Protein AF-A0A940MBY9-F1 (afdb_monomer_lite)

Sequence (113 aa):
MDTGTQRRWNAEDAAGFSADGGVPASAYGDSTSRSLARILVDPATEHCWDASDALPPFLRDAFTDAVLRCLADPGSLDEELRTVQAATGPAMRQARGGQDTVAFLPSVCARGG

Radius of gyration: 19.21 Å; chains: 1; bounding box: 31×52×42 Å

Organism: NCBI:txid2798581

Secondary structure (DSSP, 8-state):
--HHHHHHHHHHS-S-----TTS-GGGSSSHHHHHHHHHHT-TTS----STTTTS-HHHHHHHHHHHHHHHH-GGGHHHHHHHHHHHHHHHHHHHHS-SS---PPPPTT----

Foldseek 3Di:
DDVVVVLCQCQPPPPDEDLDPVDQLVSDDDPVSSVVNCQSPDPVDQDDPDPLLQDQPQLSVLLVVLVVVCVVPVVCNVVSVVSSVVSVVVVVVLVVPDDDDPPRVGRNRRDDD

pLDDT: mean 75.81, std 15.51, range [41.31, 95.56]

Structure (mmCIF, N/CA/C/O backbone):
data_AF-A0A940MBY9-F1
#
_entry.id   AF-A0A940MBY9-F1
#
loop_
_atom_site.group_PDB
_atom_site.id
_atom_site.type_symbol
_atom_site.label_atom_id
_atom_site.label_alt_id
_atom_site.label_comp_id
_atom_site.label_asym_id
_atom_site.label_entity_id
_atom_site.label_seq_id
_atom_site.pdbx_PDB_ins_code
_atom_site.Cartn_x
_atom_site.Cartn_y
_atom_site.Cartn_z
_atom_site.occupancy
_atom_site.B_iso_or_equiv
_atom_site.auth_seq_id
_atom_site.auth_comp_id
_atom_site.auth_asym_id
_atom_site.auth_atom_id
_atom_site.pdbx_PDB_model_num
ATOM 1 N N . MET A 1 1 ? 8.290 -14.908 -0.077 1.00 55.19 1 MET A N 1
ATOM 2 C CA . MET A 1 1 ? 7.546 -15.750 -1.038 1.00 55.19 1 MET A CA 1
ATOM 3 C C . MET A 1 1 ? 8.553 -16.266 -2.049 1.00 55.19 1 MET A C 1
ATOM 5 O O . MET A 1 1 ? 9.382 -15.474 -2.469 1.00 55.19 1 MET A O 1
ATOM 9 N N . ASP A 1 2 ? 8.567 -17.565 -2.345 1.00 75.50 2 ASP A N 1
ATOM 10 C CA . ASP A 1 2 ? 9.551 -18.169 -3.257 1.00 75.50 2 ASP A CA 1
ATOM 11 C C . ASP A 1 2 ? 9.196 -17.878 -4.728 1.00 75.50 2 ASP A C 1
ATOM 13 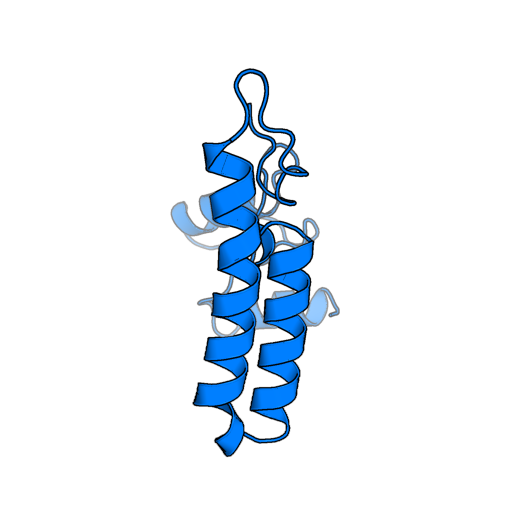O O . ASP A 1 2 ? 8.017 -17.883 -5.097 1.00 75.50 2 ASP A O 1
ATOM 17 N N . THR A 1 3 ? 10.197 -17.644 -5.583 1.00 70.00 3 THR A N 1
ATOM 18 C CA . THR A 1 3 ? 9.999 -17.338 -7.014 1.00 70.00 3 THR A CA 1
ATOM 19 C C . THR A 1 3 ? 9.277 -18.482 -7.747 1.00 70.00 3 THR A C 1
ATOM 21 O O . THR A 1 3 ? 8.587 -18.257 -8.742 1.00 70.00 3 THR A O 1
ATOM 24 N N . GLY A 1 4 ? 9.375 -19.726 -7.256 1.00 69.12 4 GLY A N 1
ATOM 25 C CA . GLY A 1 4 ? 8.596 -20.864 -7.749 1.00 69.12 4 GLY A CA 1
ATOM 26 C C . GLY A 1 4 ? 7.086 -20.690 -7.562 1.00 69.12 4 GLY A C 1
ATOM 27 O O . GLY A 1 4 ? 6.326 -20.968 -8.491 1.00 69.12 4 GLY A O 1
ATOM 28 N N . THR A 1 5 ? 6.652 -20.159 -6.416 1.00 71.44 5 THR A N 1
ATOM 29 C CA . THR A 1 5 ? 5.237 -19.860 -6.136 1.00 71.44 5 THR A CA 1
ATOM 30 C C . THR A 1 5 ? 4.710 -18.753 -7.049 1.00 71.44 5 THR A C 1
ATOM 32 O O . THR A 1 5 ? 3.647 -18.906 -7.645 1.00 71.44 5 THR A O 1
ATOM 35 N N . GLN A 1 6 ? 5.478 -17.6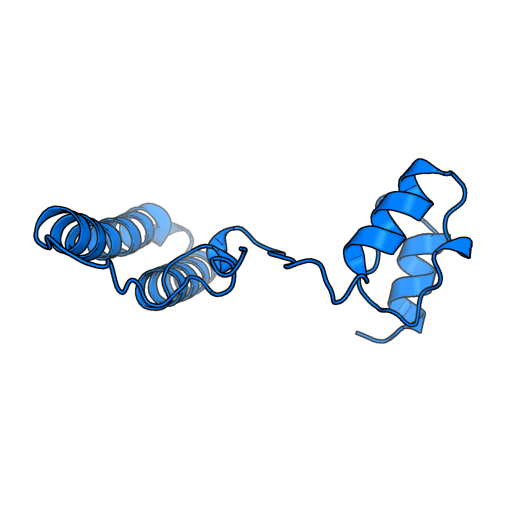72 -7.226 1.00 65.62 6 GLN A N 1
ATOM 36 C CA . GLN A 1 6 ? 5.096 -16.564 -8.113 1.00 65.62 6 GLN A CA 1
ATOM 37 C C . GLN A 1 6 ? 4.972 -17.000 -9.575 1.00 65.62 6 GLN A C 1
ATOM 39 O O . GLN A 1 6 ? 4.019 -16.627 -10.256 1.00 65.62 6 GLN A O 1
ATOM 44 N N . ARG A 1 7 ? 5.902 -17.833 -10.061 1.00 67.88 7 ARG A N 1
ATOM 45 C CA . ARG A 1 7 ? 5.838 -18.362 -11.431 1.00 67.88 7 ARG A CA 1
ATOM 46 C C . ARG A 1 7 ? 4.595 -19.216 -11.668 1.00 67.88 7 ARG A C 1
ATOM 48 O O . ARG A 1 7 ? 3.996 -19.087 -12.729 1.00 67.88 7 ARG A O 1
ATOM 55 N N . ARG A 1 8 ? 4.191 -20.055 -10.705 1.00 70.81 8 ARG A N 1
ATOM 56 C CA . ARG A 1 8 ? 2.965 -20.863 -10.830 1.00 70.81 8 ARG A CA 1
ATOM 57 C C . ARG A 1 8 ? 1.706 -20.003 -10.842 1.00 70.81 8 ARG A C 1
ATOM 59 O O . ARG A 1 8 ? 0.880 -20.203 -11.720 1.00 70.81 8 ARG A O 1
ATOM 66 N N . TRP A 1 9 ? 1.594 -19.006 -9.963 1.00 65.75 9 TRP A N 1
ATOM 67 C CA . TRP A 1 9 ? 0.471 -18.055 -9.991 1.00 65.75 9 TRP A CA 1
ATOM 68 C C . TRP A 1 9 ? 0.351 -17.315 -11.326 1.00 65.75 9 TRP A C 1
ATOM 70 O O . TRP A 1 9 ? -0.749 -17.161 -11.850 1.00 65.75 9 TRP A O 1
ATOM 80 N N . ASN A 1 10 ? 1.481 -16.920 -11.914 1.00 65.38 10 ASN A N 1
ATOM 81 C CA . ASN A 1 10 ? 1.490 -16.254 -13.214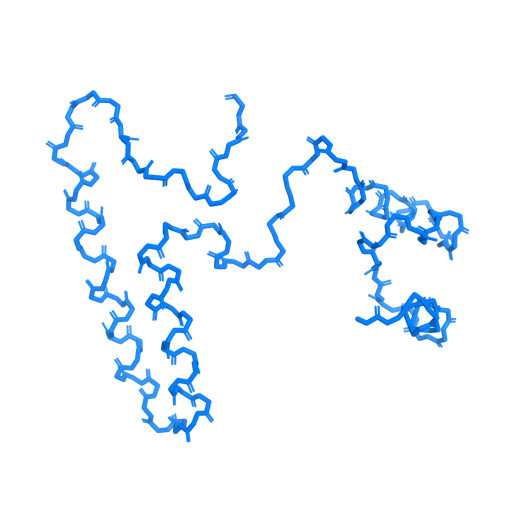 1.00 65.38 10 ASN A CA 1
ATOM 82 C C . ASN A 1 10 ? 1.193 -17.199 -14.389 1.00 65.38 10 ASN A C 1
ATOM 84 O O . ASN A 1 10 ? 0.761 -16.729 -15.434 1.00 65.38 10 ASN A O 1
ATOM 88 N N . ALA A 1 11 ? 1.465 -18.500 -14.263 1.00 67.06 11 ALA A N 1
ATOM 89 C CA . ALA A 1 11 ? 1.314 -19.462 -15.355 1.00 67.06 11 ALA A CA 1
ATOM 90 C C . ALA A 1 11 ? -0.032 -20.205 -15.340 1.00 67.06 11 ALA A C 1
ATOM 92 O O . ALA A 1 11 ? -0.529 -20.561 -16.406 1.00 67.06 11 ALA A O 1
ATOM 93 N N . GLU A 1 12 ? -0.596 -20.469 -14.159 1.00 66.00 12 GLU A N 1
ATOM 94 C CA . GLU A 1 12 ? -1.750 -21.364 -13.995 1.00 66.00 12 GLU A CA 1
ATOM 95 C C . GLU A 1 12 ? -3.102 -20.614 -13.996 1.00 66.00 12 GLU A C 1
ATOM 97 O O . GLU A 1 12 ? -4.075 -21.196 -14.459 1.00 66.00 12 GLU A O 1
ATOM 102 N N . ASP A 1 13 ? -3.165 -19.327 -13.605 1.00 57.56 13 ASP A N 1
ATOM 103 C CA . ASP A 1 13 ? -4.438 -18.585 -13.407 1.00 57.56 13 ASP A CA 1
ATOM 104 C C . ASP A 1 13 ? -4.409 -17.088 -13.834 1.00 57.56 13 ASP A C 1
ATOM 106 O O . ASP A 1 13 ? -5.216 -16.280 -13.376 1.00 57.56 13 ASP A O 1
ATOM 110 N N . ALA A 1 14 ? -3.461 -16.672 -14.680 1.00 56.78 14 ALA A N 1
ATOM 111 C CA . ALA A 1 14 ? -3.004 -15.281 -14.839 1.00 56.78 14 ALA A CA 1
ATOM 112 C C . ALA A 1 14 ? -4.077 -14.160 -14.898 1.00 56.78 14 ALA A C 1
ATOM 114 O O . ALA A 1 14 ? -4.544 -13.759 -15.964 1.00 56.78 14 ALA A O 1
ATOM 115 N N . ALA A 1 15 ? -4.317 -13.534 -13.744 1.00 63.44 15 ALA A N 1
ATOM 116 C CA . ALA A 1 15 ? -4.603 -12.099 -13.631 1.00 63.44 15 ALA A CA 1
ATOM 117 C C . ALA A 1 15 ? -3.501 -11.346 -12.847 1.00 63.44 15 ALA A C 1
ATOM 119 O O . ALA A 1 15 ? -3.666 -10.172 -12.521 1.00 63.44 15 ALA A O 1
ATOM 120 N N . GLY A 1 16 ? -2.390 -12.015 -12.503 1.00 72.06 16 GLY A N 1
ATOM 121 C CA . GLY A 1 16 ? -1.325 -11.470 -11.657 1.00 72.06 16 GLY A CA 1
ATOM 122 C C . GLY A 1 16 ? -0.076 -11.030 -12.424 1.00 72.06 16 GLY A C 1
ATOM 123 O O . GLY A 1 16 ? 0.297 -11.625 -13.434 1.00 72.06 16 GLY A O 1
ATOM 124 N N . PHE A 1 17 ? 0.601 -10.009 -11.896 1.00 82.94 17 PHE A N 1
ATOM 125 C CA . PHE A 1 17 ? 1.924 -9.564 -12.331 1.00 82.94 17 PHE A CA 1
ATOM 126 C C . PHE A 1 17 ? 2.916 -9.660 -11.165 1.00 82.94 17 PHE A C 1
ATOM 128 O O . PHE A 1 17 ? 2.541 -9.446 -10.014 1.00 82.94 17 PHE A O 1
ATOM 135 N N . SER A 1 18 ? 4.181 -9.973 -11.454 1.00 82.50 18 SER A N 1
ATOM 136 C CA . SER A 1 18 ? 5.253 -10.032 -10.449 1.00 82.50 18 SER A CA 1
ATOM 137 C C . SER A 1 18 ? 6.164 -8.808 -10.522 1.00 82.50 18 SER A C 1
ATOM 139 O O . SER A 1 18 ? 6.573 -8.417 -11.614 1.00 82.50 18 SER A O 1
ATOM 141 N N . ALA A 1 19 ? 6.519 -8.267 -9.354 1.00 85.12 19 ALA A N 1
ATOM 142 C CA . ALA A 1 19 ? 7.578 -7.270 -9.178 1.00 85.12 19 ALA A CA 1
ATOM 143 C C . ALA A 1 19 ? 8.965 -7.907 -8.907 1.00 85.12 19 ALA A C 1
ATOM 145 O O . ALA A 1 19 ? 9.939 -7.201 -8.662 1.00 85.12 19 ALA A O 1
ATOM 146 N N . ASP A 1 20 ? 9.080 -9.243 -8.934 1.00 84.19 20 ASP A N 1
ATOM 147 C CA . ASP A 1 20 ? 10.369 -9.945 -8.847 1.00 84.19 20 ASP A CA 1
ATOM 148 C C . ASP A 1 20 ? 11.106 -9.868 -10.196 1.00 84.19 20 ASP A C 1
ATOM 150 O O . ASP A 1 20 ? 10.657 -10.440 -11.193 1.00 84.19 20 ASP A O 1
ATOM 154 N N . GLY A 1 21 ? 12.271 -9.211 -10.221 1.00 84.25 21 GLY A N 1
ATOM 155 C CA . GLY A 1 21 ? 13.134 -9.110 -11.406 1.00 84.25 21 GLY A CA 1
ATOM 156 C C . GLY A 1 21 ? 13.659 -10.456 -11.930 1.00 84.25 21 GLY A C 1
ATOM 157 O O . GLY A 1 21 ? 14.119 -10.538 -13.069 1.00 84.25 21 GLY A O 1
ATOM 158 N N . GLY A 1 22 ? 13.561 -11.529 -11.139 1.00 86.12 22 GLY A N 1
ATOM 159 C CA . GLY A 1 22 ? 13.815 -12.906 -11.563 1.00 86.12 22 GLY A CA 1
ATOM 160 C C . GLY A 1 22 ? 12.714 -13.506 -12.448 1.00 86.12 22 GLY A C 1
ATOM 161 O O . GLY A 1 22 ? 12.909 -14.587 -13.014 1.00 86.12 22 GLY A O 1
ATOM 162 N N . VAL A 1 23 ? 11.567 -12.831 -12.595 1.00 84.94 23 VAL A N 1
ATOM 163 C CA . VAL A 1 23 ? 10.496 -13.197 -13.530 1.00 84.94 23 VAL A CA 1
ATOM 164 C C . VAL A 1 23 ? 10.635 -12.351 -14.801 1.00 84.94 23 VAL A C 1
ATOM 166 O O . VAL A 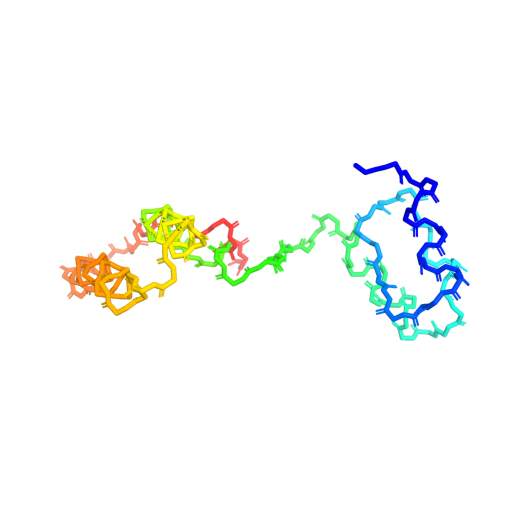1 23 ? 10.273 -11.174 -14.807 1.00 84.94 23 VAL A O 1
ATOM 169 N N . PRO A 1 24 ? 11.143 -12.915 -15.912 1.00 85.44 24 PRO A N 1
ATOM 170 C CA . PRO A 1 24 ? 11.373 -12.134 -17.119 1.00 85.44 24 PRO A CA 1
ATOM 171 C C . PRO A 1 24 ? 10.050 -11.727 -17.772 1.00 85.44 24 PRO A C 1
ATOM 173 O O . PRO A 1 24 ? 9.092 -12.499 -17.804 1.00 85.44 24 PRO A O 1
ATOM 176 N N . ALA A 1 25 ? 10.021 -10.550 -18.406 1.00 87.19 25 ALA A N 1
ATOM 177 C CA . ALA A 1 25 ? 8.844 -10.083 -19.142 1.00 87.19 25 ALA A CA 1
ATOM 178 C C . ALA A 1 25 ? 8.397 -11.072 -20.239 1.00 87.19 25 ALA A C 1
ATOM 180 O O . ALA A 1 25 ? 7.219 -11.141 -20.560 1.00 87.19 25 ALA A O 1
ATOM 181 N N . SER A 1 26 ? 9.296 -11.889 -20.797 1.00 86.31 26 SER A N 1
ATOM 182 C CA . SER A 1 26 ? 8.938 -12.935 -21.768 1.00 86.31 26 SER A CA 1
ATOM 183 C C . SER A 1 26 ? 7.997 -14.015 -21.218 1.00 86.31 26 SER A C 1
ATOM 185 O O . SER A 1 26 ? 7.400 -14.732 -22.015 1.00 86.31 26 SER A O 1
ATOM 187 N N . ALA A 1 27 ? 7.827 -14.114 -19.896 1.00 85.94 27 ALA A N 1
ATOM 188 C CA . ALA A 1 27 ? 6.845 -14.999 -19.273 1.00 85.94 27 ALA A CA 1
ATOM 189 C C . ALA A 1 27 ? 5.385 -14.574 -19.542 1.00 85.94 27 ALA A C 1
ATOM 191 O O . ALA A 1 27 ? 4.480 -15.373 -19.328 1.00 85.94 27 ALA A O 1
ATOM 192 N N . TYR A 1 28 ? 5.149 -13.347 -20.025 1.00 85.62 28 TYR A N 1
ATOM 193 C CA . TYR A 1 28 ? 3.813 -12.815 -20.303 1.00 85.62 28 TYR A CA 1
ATOM 194 C C . TYR A 1 28 ? 3.498 -12.834 -21.810 1.00 85.62 28 TYR A C 1
ATOM 196 O O . TYR A 1 28 ? 4.311 -12.418 -22.647 1.00 85.62 28 TYR A O 1
ATOM 204 N N . GLY A 1 29 ? 2.301 -13.318 -22.157 1.00 84.12 29 GLY A N 1
ATOM 205 C CA . GLY A 1 29 ? 1.910 -13.644 -23.534 1.00 84.12 29 GLY A CA 1
ATOM 206 C C . GLY A 1 29 ? 1.705 -12.438 -24.456 1.00 84.12 29 GLY A C 1
ATOM 207 O O . GLY A 1 29 ? 2.188 -12.446 -25.593 1.00 84.12 29 GLY A O 1
ATOM 208 N N . ASP A 1 30 ? 1.049 -11.379 -23.982 1.00 88.75 30 ASP A N 1
ATOM 209 C CA . ASP A 1 30 ? 0.719 -10.196 -24.785 1.00 88.75 30 ASP A CA 1
ATOM 210 C C . ASP A 1 30 ? 1.646 -8.993 -24.518 1.00 88.75 30 ASP A C 1
ATOM 212 O O . ASP A 1 30 ? 2.377 -8.920 -23.529 1.00 88.75 30 ASP A O 1
ATOM 216 N N . SER A 1 31 ? 1.649 -8.029 -25.442 1.00 89.44 31 SER A N 1
ATOM 217 C CA . SER A 1 31 ? 2.525 -6.853 -25.383 1.00 89.44 31 SER A CA 1
ATOM 218 C C . SER A 1 31 ? 2.225 -5.909 -24.220 1.00 89.44 31 SER A C 1
ATOM 220 O O . SER A 1 31 ? 3.160 -5.287 -23.711 1.00 89.44 31 SER A O 1
ATOM 222 N N . THR A 1 32 ? 0.962 -5.800 -23.806 1.00 89.88 32 THR A N 1
ATOM 223 C CA . THR A 1 32 ? 0.539 -4.942 -22.693 1.00 89.88 32 THR A CA 1
ATOM 224 C C . THR A 1 32 ? 1.048 -5.524 -21.387 1.00 89.88 32 THR A C 1
ATOM 226 O O . THR A 1 32 ? 1.735 -4.832 -20.638 1.00 89.88 32 THR A O 1
ATOM 229 N N . SER A 1 33 ? 0.839 -6.821 -21.173 1.00 86.94 33 SER A N 1
ATOM 230 C CA . SER A 1 33 ? 1.331 -7.540 -20.002 1.00 86.94 33 SER A CA 1
ATOM 231 C C . SER A 1 33 ? 2.854 -7.504 -19.898 1.00 86.94 33 SER A C 1
ATOM 233 O O . SER A 1 33 ? 3.404 -7.258 -18.828 1.00 86.94 33 SER A O 1
ATOM 235 N N . ARG A 1 34 ? 3.562 -7.632 -21.029 1.00 89.94 34 ARG A N 1
ATOM 236 C CA . ARG A 1 34 ? 5.020 -7.428 -21.079 1.00 89.94 34 ARG A CA 1
ATOM 237 C C . ARG A 1 34 ? 5.445 -6.008 -20.721 1.00 89.94 34 ARG A C 1
ATOM 239 O O . ARG A 1 34 ? 6.543 -5.819 -20.204 1.00 89.94 34 ARG A O 1
ATOM 246 N N . SER A 1 35 ? 4.628 -5.012 -21.053 1.00 90.75 35 SER A N 1
ATOM 247 C CA . SER A 1 35 ? 4.910 -3.619 -20.714 1.00 90.75 35 SER A CA 1
ATOM 248 C C . SER A 1 35 ? 4.702 -3.346 -19.236 1.00 90.75 35 SER A C 1
ATOM 250 O O . SER A 1 35 ? 5.568 -2.735 -18.621 1.00 90.75 35 SER A O 1
ATOM 252 N N . LEU A 1 36 ? 3.614 -3.861 -18.663 1.00 87.56 36 LEU A N 1
ATOM 253 C CA . LEU A 1 36 ? 3.362 -3.808 -17.227 1.00 87.56 36 LEU A CA 1
ATOM 254 C C . LEU A 1 36 ? 4.491 -4.500 -16.461 1.00 87.56 36 LEU A C 1
ATOM 256 O O . LEU A 1 36 ? 5.102 -3.875 -15.607 1.00 87.56 36 LEU A O 1
ATOM 260 N N . ALA A 1 37 ? 4.875 -5.719 -16.847 1.00 89.06 37 ALA A N 1
ATOM 261 C CA . ALA A 1 37 ? 5.996 -6.430 -16.231 1.00 89.06 37 ALA A CA 1
ATOM 262 C C . ALA A 1 37 ? 7.314 -5.639 -16.266 1.00 89.06 37 ALA A C 1
ATOM 264 O O . ALA A 1 37 ? 8.067 -5.676 -15.303 1.00 89.06 37 ALA A O 1
ATOM 265 N N . ARG A 1 38 ? 7.590 -4.904 -17.354 1.00 90.50 38 ARG A N 1
ATOM 266 C CA . ARG A 1 38 ? 8.770 -4.028 -17.448 1.00 90.50 38 ARG A CA 1
ATOM 267 C C . ARG A 1 38 ? 8.687 -2.827 -16.514 1.00 90.50 38 ARG A C 1
ATOM 269 O O . ARG A 1 38 ? 9.696 -2.499 -15.911 1.00 90.50 38 ARG A O 1
ATOM 276 N N . ILE A 1 39 ? 7.515 -2.202 -16.404 1.00 89.19 39 ILE A N 1
ATOM 277 C CA . ILE A 1 39 ? 7.296 -1.088 -15.476 1.00 89.19 39 ILE A CA 1
ATOM 278 C C . ILE A 1 39 ? 7.541 -1.577 -14.050 1.00 89.19 39 ILE A C 1
ATOM 280 O O . ILE A 1 39 ? 8.384 -1.020 -13.371 1.00 89.19 39 ILE A O 1
ATOM 284 N N . LEU A 1 40 ? 6.898 -2.671 -13.638 1.00 87.12 40 LEU A N 1
ATOM 285 C CA . LEU A 1 40 ? 6.928 -3.179 -12.260 1.00 87.12 40 LEU A CA 1
ATOM 286 C C . LEU A 1 40 ? 8.328 -3.522 -11.726 1.00 87.12 40 LEU A C 1
ATOM 288 O O . LEU A 1 40 ? 8.520 -3.550 -10.514 1.00 87.12 40 LEU A O 1
ATOM 292 N N . VAL A 1 41 ? 9.286 -3.815 -12.610 1.00 88.81 41 VAL A N 1
ATOM 293 C CA . VAL A 1 41 ? 10.671 -4.159 -12.243 1.00 88.81 41 VAL A CA 1
ATOM 294 C C . VAL A 1 41 ? 11.671 -3.048 -12.567 1.00 88.81 41 VAL A C 1
ATOM 296 O O . VAL A 1 41 ? 12.865 -3.225 -12.330 1.00 88.81 41 VAL A O 1
ATOM 299 N N . ASP A 1 42 ? 11.222 -1.928 -13.141 1.00 87.94 42 ASP A N 1
ATOM 300 C CA . ASP A 1 42 ? 12.092 -0.811 -13.500 1.00 87.94 42 ASP A CA 1
ATOM 301 C C . ASP A 1 42 ? 12.583 -0.095 -12.231 1.00 87.94 42 ASP A C 1
ATOM 303 O O . ASP A 1 42 ? 11.767 0.505 -11.526 1.00 87.94 42 ASP A O 1
ATOM 307 N N . PRO A 1 43 ? 13.899 -0.109 -11.938 1.00 81.06 43 PRO A N 1
ATOM 308 C CA . PRO A 1 43 ? 14.449 0.564 -10.766 1.00 81.06 43 PRO A CA 1
ATOM 309 C C . PRO A 1 43 ? 14.447 2.093 -10.890 1.00 81.06 43 PRO A C 1
ATOM 311 O O . PRO A 1 43 ? 14.680 2.774 -9.895 1.00 81.06 43 PRO A O 1
ATOM 314 N N . ALA A 1 44 ? 14.233 2.643 -12.091 1.00 82.69 44 ALA A N 1
ATOM 315 C CA . ALA A 1 44 ? 14.101 4.082 -12.303 1.00 82.69 44 ALA A CA 1
ATOM 316 C C . ALA A 1 44 ? 12.678 4.598 -12.026 1.00 82.69 44 ALA A C 1
ATOM 318 O O . ALA A 1 44 ? 12.472 5.810 -11.983 1.00 82.69 44 ALA A O 1
ATOM 319 N N . THR A 1 45 ? 11.709 3.697 -11.834 1.00 78.31 45 THR A N 1
ATOM 320 C CA . THR A 1 45 ? 10.323 4.040 -11.515 1.00 78.31 45 THR A CA 1
ATOM 321 C C . THR A 1 45 ? 10.080 3.898 -10.008 1.00 78.31 45 THR A C 1
ATOM 323 O O . THR A 1 45 ? 10.417 2.882 -9.403 1.00 78.31 45 THR A O 1
ATOM 326 N N . GLU A 1 46 ? 9.486 4.920 -9.390 1.00 76.38 46 GLU A N 1
ATOM 327 C CA . GLU A 1 46 ? 9.020 4.863 -8.001 1.00 76.38 46 GLU A CA 1
ATOM 328 C C . GLU A 1 46 ? 7.726 4.034 -7.945 1.00 76.38 46 GLU A C 1
ATOM 330 O O . GLU A 1 46 ? 6.712 4.409 -8.537 1.00 76.38 46 GLU A O 1
ATOM 335 N N . HIS A 1 47 ? 7.769 2.878 -7.275 1.00 77.00 47 HIS A N 1
ATOM 336 C CA . HIS A 1 47 ? 6.628 1.965 -7.182 1.00 77.00 47 HIS A CA 1
ATOM 337 C C . HIS A 1 47 ? 5.931 2.093 -5.833 1.00 77.00 47 HIS A C 1
ATOM 339 O O . HIS A 1 47 ? 6.402 1.564 -4.827 1.00 77.00 47 HIS A O 1
ATOM 345 N N . CYS A 1 48 ? 4.791 2.776 -5.833 1.00 77.12 48 CYS A N 1
ATOM 346 C CA . CYS A 1 48 ? 3.891 2.871 -4.687 1.00 77.12 48 CYS A CA 1
ATOM 347 C C . CYS A 1 48 ? 2.892 1.728 -4.770 1.00 77.12 48 CYS A C 1
ATOM 349 O O . CYS A 1 48 ? 1.941 1.782 -5.554 1.00 77.12 48 CYS A O 1
ATOM 351 N N . TRP A 1 49 ? 3.161 0.661 -4.027 1.00 74.75 49 TRP A N 1
ATOM 352 C CA . TRP A 1 49 ? 2.419 -0.587 -4.161 1.00 74.75 49 TRP A CA 1
ATOM 353 C C . TRP A 1 49 ? 1.070 -0.525 -3.462 1.00 74.75 49 TRP A C 1
ATOM 355 O O . TRP A 1 49 ? 0.115 -1.155 -3.922 1.00 74.75 49 TRP A O 1
ATOM 365 N N . ASP A 1 50 ? 0.974 0.265 -2.394 1.00 73.19 50 ASP A N 1
ATOM 366 C CA . ASP A 1 50 ? -0.287 0.555 -1.735 1.00 73.19 50 ASP A CA 1
ATOM 367 C C . ASP A 1 50 ? -0.517 2.061 -1.530 1.00 73.19 50 ASP A C 1
ATOM 369 O O . ASP A 1 50 ? 0.373 2.902 -1.649 1.00 73.19 50 ASP A O 1
ATOM 373 N N . ALA A 1 51 ? -1.771 2.422 -1.247 1.00 71.38 51 ALA A N 1
ATOM 374 C CA . ALA A 1 51 ? -2.150 3.815 -1.022 1.00 71.38 51 ALA A CA 1
ATOM 375 C C . ALA A 1 51 ? -1.520 4.409 0.255 1.00 71.38 51 ALA A C 1
ATOM 377 O O . ALA A 1 51 ? -1.451 5.632 0.387 1.00 71.38 51 ALA A O 1
ATOM 378 N N . SER A 1 52 ? -1.080 3.567 1.195 1.00 74.12 52 SER A N 1
ATOM 379 C CA . SER A 1 52 ? -0.450 3.995 2.442 1.00 74.12 52 SER A CA 1
ATOM 380 C C . SER A 1 52 ? 1.011 4.425 2.248 1.00 74.12 52 SER A C 1
ATOM 382 O O . SER A 1 52 ? 1.480 5.288 2.990 1.00 74.12 52 SER A O 1
ATOM 384 N N . ASP A 1 53 ? 1.691 3.946 1.199 1.00 73.19 53 ASP A N 1
ATOM 385 C CA . ASP A 1 53 ? 3.042 4.382 0.800 1.00 73.19 53 ASP A CA 1
ATOM 386 C C . ASP A 1 53 ? 3.107 5.877 0.426 1.00 73.19 53 ASP A C 1
ATOM 388 O O . ASP A 1 53 ? 4.140 6.537 0.587 1.00 73.19 53 ASP A O 1
ATOM 392 N N . ALA A 1 54 ? 1.981 6.437 -0.025 1.00 76.69 54 ALA A N 1
ATOM 393 C CA . ALA A 1 54 ? 1.829 7.861 -0.320 1.00 76.69 54 ALA A CA 1
ATOM 394 C C . ALA A 1 54 ? 1.524 8.715 0.927 1.00 76.69 54 ALA A C 1
ATOM 396 O O . ALA A 1 54 ? 1.532 9.949 0.856 1.00 76.69 54 ALA A O 1
ATOM 397 N N . LEU A 1 55 ? 1.247 8.098 2.082 1.00 78.06 55 LEU A N 1
ATOM 398 C CA . LEU A 1 55 ? 0.965 8.832 3.313 1.00 78.06 55 LEU A CA 1
ATOM 399 C C . LEU A 1 55 ? 2.267 9.350 3.950 1.00 78.06 55 LEU A C 1
ATOM 401 O O . LEU A 1 55 ? 3.300 8.676 3.930 1.00 78.06 55 LEU A O 1
ATOM 405 N N . PRO A 1 56 ? 2.235 10.532 4.592 1.00 78.31 56 PRO A N 1
ATOM 406 C CA . PRO A 1 56 ? 3.304 10.951 5.490 1.00 78.31 56 PRO A CA 1
ATOM 407 C C . PRO A 1 56 ? 3.556 9.888 6.575 1.00 78.31 56 PRO A C 1
ATOM 409 O O . PRO A 1 56 ? 2.581 9.305 7.056 1.00 78.31 56 PRO A O 1
ATOM 412 N N . PRO A 1 57 ? 4.805 9.677 7.041 1.00 78.81 57 PRO A N 1
ATOM 413 C CA . PRO A 1 57 ? 5.137 8.579 7.957 1.00 78.81 57 PRO A CA 1
ATOM 414 C C . PRO A 1 57 ? 4.223 8.471 9.186 1.00 78.81 57 PRO A C 1
ATOM 416 O O . PRO A 1 57 ? 3.687 7.406 9.459 1.00 78.81 57 PRO A O 1
ATOM 419 N N . PHE A 1 58 ? 3.940 9.587 9.867 1.00 79.06 58 PHE A N 1
ATOM 420 C CA . PHE A 1 58 ? 3.060 9.585 11.044 1.00 79.06 58 PHE A CA 1
ATOM 421 C C . PHE A 1 58 ? 1.610 9.177 10.721 1.00 79.06 58 PHE A C 1
ATOM 423 O O . PHE A 1 58 ? 0.924 8.615 11.570 1.00 79.06 58 PHE A O 1
ATOM 430 N N . LEU A 1 59 ? 1.126 9.478 9.511 1.00 84.00 59 LEU A N 1
ATOM 431 C CA . LEU A 1 59 ? -0.228 9.137 9.078 1.00 84.00 59 LEU A CA 1
ATOM 432 C C . LEU A 1 59 ? -0.294 7.687 8.593 1.00 84.00 59 LEU A C 1
ATOM 434 O O . LEU A 1 59 ? -1.277 7.006 8.868 1.00 84.00 59 LEU A O 1
ATOM 438 N N . ARG A 1 60 ? 0.765 7.204 7.934 1.00 85.69 60 ARG A N 1
ATOM 439 C CA . ARG A 1 60 ? 0.929 5.793 7.568 1.00 85.69 60 ARG A CA 1
ATOM 440 C C . ARG A 1 60 ? 0.929 4.894 8.802 1.00 85.69 60 ARG A C 1
ATOM 442 O O . ARG A 1 60 ? 0.234 3.882 8.815 1.00 85.69 60 ARG A O 1
ATOM 449 N N . ASP A 1 61 ? 1.672 5.274 9.839 1.00 86.62 61 ASP A N 1
ATOM 450 C CA . ASP A 1 61 ? 1.768 4.489 11.071 1.00 86.62 61 ASP A CA 1
ATOM 451 C C . ASP A 1 61 ? 0.406 4.459 11.794 1.00 86.62 61 ASP A C 1
ATOM 453 O O . ASP A 1 61 ? -0.081 3.389 12.154 1.00 86.62 61 ASP A O 1
ATOM 457 N N . ALA A 1 62 ? -0.282 5.606 11.885 1.00 89.38 62 ALA A N 1
ATOM 458 C CA . ALA A 1 62 ? -1.636 5.678 12.443 1.00 89.38 62 ALA A CA 1
ATOM 459 C C . ALA A 1 62 ? -2.662 4.845 11.650 1.00 89.38 62 ALA A C 1
ATOM 461 O O . ALA A 1 62 ? -3.518 4.193 12.245 1.00 89.38 62 ALA A O 1
ATOM 462 N N . PHE A 1 63 ? -2.579 4.848 10.316 1.00 89.88 63 PHE A N 1
ATOM 463 C CA . PHE A 1 63 ? -3.413 4.009 9.454 1.00 89.88 63 PHE A CA 1
ATOM 464 C C . PHE A 1 63 ? -3.131 2.515 9.662 1.00 89.88 63 PHE A C 1
ATOM 466 O O . PHE A 1 63 ? -4.064 1.727 9.791 1.00 89.88 63 PHE A O 1
ATOM 473 N N . THR A 1 64 ? -1.856 2.129 9.735 1.00 90.62 64 THR A N 1
ATOM 474 C CA . THR A 1 64 ? -1.442 0.731 9.926 1.00 90.62 64 THR A CA 1
ATOM 475 C C . THR A 1 64 ? -1.959 0.184 11.257 1.00 90.62 64 THR A C 1
ATOM 477 O O . THR A 1 64 ? -2.572 -0.884 11.286 1.00 90.62 64 THR A O 1
ATOM 480 N N . ASP A 1 65 ? -1.798 0.942 12.344 1.00 92.69 65 ASP A N 1
ATOM 481 C CA . ASP A 1 65 ? -2.315 0.562 13.662 1.00 92.69 65 ASP A CA 1
ATOM 482 C C . ASP A 1 65 ? -3.846 0.426 13.663 1.00 92.69 65 ASP A C 1
ATOM 484 O O . ASP A 1 65 ? -4.381 -0.552 14.193 1.00 92.69 65 ASP A O 1
ATOM 488 N N . ALA A 1 66 ? -4.552 1.367 13.030 1.00 93.00 66 ALA A N 1
ATOM 489 C CA . ALA A 1 66 ? -6.009 1.350 12.897 1.00 93.00 66 ALA A CA 1
ATOM 490 C C . ALA A 1 66 ? -6.517 0.106 12.147 1.00 93.00 66 ALA A C 1
ATOM 492 O O . ALA A 1 66 ? -7.482 -0.533 12.572 1.00 93.00 66 ALA A O 1
ATOM 493 N N . VAL A 1 67 ? -5.843 -0.285 11.059 1.00 92.25 67 VAL A N 1
ATOM 494 C CA . VAL A 1 67 ? -6.168 -1.510 10.311 1.00 92.25 67 VAL A CA 1
ATOM 495 C C . VAL A 1 67 ? -5.996 -2.746 11.192 1.00 92.25 67 VAL A C 1
ATOM 497 O O . VAL A 1 67 ? -6.894 -3.585 11.241 1.00 92.25 67 VAL A O 1
ATOM 500 N N . LEU A 1 68 ? -4.885 -2.856 11.926 1.00 95.06 68 LEU A N 1
ATOM 501 C CA . LEU A 1 68 ? -4.636 -4.002 12.808 1.00 95.06 68 LEU A CA 1
ATOM 502 C C . LEU A 1 68 ? -5.694 -4.123 13.913 1.00 95.06 68 LEU A C 1
ATOM 504 O O . LEU A 1 68 ? -6.153 -5.229 14.204 1.00 95.06 68 LEU A O 1
ATOM 508 N N . ARG A 1 69 ? -6.120 -3.000 14.499 1.00 93.56 69 ARG A N 1
ATOM 509 C CA . ARG A 1 69 ? -7.175 -2.980 15.523 1.00 93.56 69 ARG A CA 1
ATOM 510 C C . ARG A 1 69 ? -8.539 -3.345 14.958 1.00 93.56 69 ARG A C 1
ATOM 512 O O . ARG A 1 69 ? -9.218 -4.178 15.547 1.00 93.56 69 ARG A O 1
ATOM 519 N N . CYS A 1 70 ? -8.893 -2.830 13.783 1.00 93.56 70 CYS A N 1
ATOM 520 C CA . CYS A 1 70 ? -10.137 -3.195 13.109 1.00 93.56 70 CYS A CA 1
ATOM 521 C C . CYS A 1 70 ? -10.172 -4.682 12.708 1.00 93.56 70 CYS A C 1
ATOM 523 O O . CYS A 1 70 ? -11.233 -5.300 12.716 1.00 93.56 70 CYS A O 1
ATOM 525 N N . LEU A 1 71 ? -9.028 -5.280 12.360 1.00 93.69 71 LEU A N 1
ATOM 526 C CA . LEU A 1 71 ? -8.944 -6.719 12.085 1.00 93.69 71 LEU A CA 1
ATOM 527 C C . LEU A 1 71 ? -9.101 -7.566 13.357 1.00 93.69 71 LEU A C 1
ATOM 529 O O . LEU A 1 71 ? -9.651 -8.664 13.289 1.00 93.69 71 LEU A O 1
ATOM 533 N N . ALA A 1 72 ? -8.623 -7.070 14.501 1.00 95.56 72 ALA A N 1
ATOM 534 C CA . ALA A 1 72 ? -8.777 -7.731 15.795 1.00 95.56 72 ALA A CA 1
ATOM 535 C C . ALA A 1 72 ? -10.198 -7.581 16.371 1.00 95.56 72 ALA A C 1
ATOM 537 O O . ALA A 1 72 ? -10.718 -8.525 16.965 1.00 95.56 72 ALA A O 1
ATOM 538 N N . ASP A 1 73 ? -10.824 -6.421 16.172 1.00 95.44 73 ASP A N 1
ATOM 539 C CA . ASP A 1 73 ? -12.203 -6.121 16.551 1.00 95.44 73 ASP A CA 1
ATOM 540 C C . ASP A 1 73 ? -12.894 -5.268 15.468 1.00 95.44 73 ASP A C 1
ATOM 542 O O . ASP A 1 73 ? -12.777 -4.038 15.470 1.00 95.44 73 ASP A O 1
ATOM 546 N N . PRO A 1 74 ? -13.663 -5.887 14.555 1.00 92.50 74 PRO A N 1
ATOM 547 C CA . PRO A 1 74 ? -14.362 -5.165 13.491 1.00 92.50 74 PRO A CA 1
ATOM 548 C C . PRO A 1 74 ? -15.397 -4.145 13.985 1.00 92.50 74 PRO A C 1
ATOM 550 O O . PRO A 1 74 ? -15.763 -3.242 13.233 1.00 92.50 74 PRO A O 1
ATOM 553 N N . GLY A 1 75 ? -15.871 -4.260 15.233 1.00 94.38 75 GLY A N 1
ATOM 554 C CA . GLY A 1 75 ? -16.799 -3.298 15.835 1.00 94.38 75 GLY A CA 1
ATOM 555 C C . GLY A 1 75 ? -16.170 -1.929 16.115 1.00 94.38 75 GLY A C 1
ATOM 556 O O . GLY A 1 75 ? -16.893 -0.950 16.294 1.00 94.38 75 GLY A O 1
ATOM 557 N N . SER A 1 76 ? -14.837 -1.844 16.105 1.00 92.88 76 SER A N 1
ATOM 558 C CA . SER A 1 76 ? -14.071 -0.621 16.370 1.00 92.88 76 SER A CA 1
ATOM 559 C C . SER A 1 76 ? -13.900 0.301 15.153 1.00 92.88 76 SER A C 1
ATOM 561 O O . SER A 1 76 ? -13.308 1.371 15.284 1.00 92.88 76 SER A O 1
ATOM 563 N N . LEU A 1 77 ? -14.434 -0.055 13.974 1.00 92.81 77 LEU A N 1
ATOM 564 C CA . LEU A 1 77 ? -14.195 0.670 12.715 1.00 92.81 77 LEU A CA 1
ATOM 565 C C . LEU A 1 77 ? -14.408 2.189 12.830 1.00 92.81 77 LEU A C 1
ATOM 567 O O . LEU A 1 77 ? -13.542 2.970 12.438 1.00 92.81 77 LEU A O 1
ATOM 571 N N . ASP A 1 78 ? -15.536 2.623 13.393 1.00 93.25 78 ASP A N 1
ATOM 572 C CA . ASP A 1 78 ? -15.859 4.051 13.525 1.00 93.25 78 ASP A CA 1
ATOM 573 C C . ASP A 1 78 ? -14.922 4.791 14.497 1.00 93.25 78 ASP A C 1
ATOM 575 O O . ASP A 1 78 ? -14.743 6.009 14.414 1.00 93.25 78 ASP A O 1
ATOM 579 N N . GLU A 1 79 ? -14.330 4.084 15.458 1.00 92.62 79 GLU A N 1
ATOM 580 C CA . GLU A 1 79 ? -13.317 4.627 16.362 1.00 92.62 79 GLU A CA 1
ATOM 581 C C . GLU A 1 79 ? -11.959 4.745 15.677 1.00 92.62 79 GLU A C 1
ATOM 583 O O . GLU A 1 79 ? -11.335 5.808 15.723 1.00 92.62 79 GLU A O 1
ATOM 588 N N . GLU A 1 80 ? -11.543 3.709 14.959 1.00 93.81 80 GLU A N 1
ATOM 589 C CA . GLU A 1 80 ? -10.274 3.706 14.240 1.00 93.81 80 GLU A CA 1
ATOM 590 C C . GLU A 1 80 ? -10.264 4.725 13.087 1.00 93.81 80 GLU A C 1
ATOM 592 O O . GLU A 1 80 ? -9.289 5.462 12.908 1.00 93.81 80 GLU A O 1
ATOM 597 N N . LEU A 1 81 ? -11.389 4.902 12.382 1.00 90.94 81 LEU A N 1
ATOM 598 C CA . LEU A 1 81 ? -11.545 5.971 11.389 1.00 90.94 81 LEU A CA 1
ATOM 599 C C . LEU A 1 81 ? -11.398 7.367 12.010 1.00 90.94 81 LEU A C 1
ATOM 601 O O . LEU A 1 81 ? -10.737 8.232 11.426 1.00 90.94 81 LEU A O 1
ATOM 605 N N . ARG A 1 82 ? -11.963 7.601 13.202 1.00 90.56 82 ARG A N 1
ATOM 606 C CA . ARG A 1 82 ? -11.788 8.874 13.925 1.00 90.56 82 ARG A CA 1
ATOM 607 C C . ARG A 1 82 ? -10.334 9.095 14.332 1.00 90.56 82 ARG A C 1
ATOM 609 O O . ARG A 1 82 ? -9.857 10.226 14.239 1.00 90.56 82 ARG A O 1
ATOM 616 N N . THR A 1 83 ? -9.621 8.044 14.731 1.00 86.88 83 THR A N 1
ATOM 617 C CA . THR A 1 83 ? -8.193 8.109 15.078 1.00 86.88 83 THR A CA 1
ATOM 618 C C . THR A 1 83 ? -7.343 8.542 13.880 1.00 86.88 83 THR A C 1
ATOM 620 O O . THR A 1 83 ? -6.564 9.494 13.986 1.00 86.88 83 THR A O 1
ATOM 623 N N . VAL A 1 84 ? -7.551 7.937 12.707 1.00 87.75 84 VAL A N 1
ATOM 624 C CA . VAL A 1 84 ? -6.839 8.313 11.470 1.00 87.75 84 VAL A CA 1
ATOM 625 C C . VAL A 1 84 ? -7.192 9.742 11.027 1.00 87.75 84 VAL A C 1
ATOM 627 O O . VAL A 1 84 ? -6.315 10.537 10.668 1.00 87.75 84 VAL A O 1
ATOM 630 N N . GLN A 1 85 ? -8.468 10.130 11.108 1.00 86.69 85 GLN A N 1
ATOM 631 C CA . GLN A 1 85 ? -8.903 11.498 10.800 1.00 86.69 85 GLN A CA 1
ATOM 632 C C . GLN A 1 85 ? -8.286 12.531 11.754 1.00 86.69 85 GLN A C 1
ATOM 634 O O . GLN A 1 85 ? -7.849 13.599 11.318 1.00 86.69 85 GLN A O 1
ATOM 639 N N . ALA A 1 86 ? -8.189 12.215 13.047 1.00 83.75 86 ALA A N 1
ATOM 640 C CA . ALA A 1 86 ? -7.556 13.086 14.030 1.00 83.75 86 ALA A CA 1
ATOM 641 C C . ALA A 1 86 ? -6.064 13.291 13.734 1.00 83.75 86 ALA A C 1
ATOM 643 O O . ALA A 1 86 ? -5.587 14.422 13.838 1.00 83.75 86 ALA A O 1
ATOM 644 N N . ALA A 1 87 ? -5.350 12.253 13.284 1.00 80.69 87 ALA A N 1
ATOM 645 C CA . ALA A 1 87 ? -3.955 12.355 12.844 1.00 80.69 87 ALA A CA 1
ATOM 646 C C . ALA A 1 87 ? -3.784 13.250 11.598 1.00 80.69 87 ALA A C 1
ATOM 648 O O . ALA A 1 87 ? -2.757 13.907 11.425 1.00 80.69 87 ALA A O 1
ATOM 649 N N . THR A 1 88 ? -4.823 13.358 10.767 1.00 73.62 88 THR A N 1
ATOM 650 C CA . THR A 1 88 ? -4.838 14.219 9.572 1.00 73.62 88 THR A CA 1
ATOM 651 C C . THR A 1 88 ? -4.940 15.718 9.924 1.00 73.62 88 THR A C 1
ATOM 653 O O . THR A 1 88 ? -4.420 16.576 9.209 1.00 73.62 88 THR A O 1
ATOM 656 N N . GLY A 1 89 ? -5.561 16.074 11.056 1.00 67.62 89 GLY A N 1
ATOM 657 C CA . GLY A 1 89 ? -5.761 17.469 11.480 1.00 67.62 89 GLY A CA 1
ATOM 658 C C . GLY A 1 89 ? -4.465 18.265 11.741 1.00 67.62 89 GLY A C 1
ATOM 659 O O . GLY A 1 89 ? -4.320 19.370 11.208 1.00 67.62 89 GLY A O 1
ATOM 660 N N . PRO A 1 90 ? -3.512 17.754 12.543 1.00 61.66 90 PRO A N 1
ATOM 661 C CA . PRO A 1 90 ? -2.183 18.342 12.714 1.00 61.66 90 PRO A CA 1
ATOM 662 C C . PRO A 1 90 ? -1.410 18.468 11.394 1.00 61.66 90 PRO A C 1
ATOM 664 O O . PRO A 1 90 ? -0.801 19.509 11.154 1.00 61.66 90 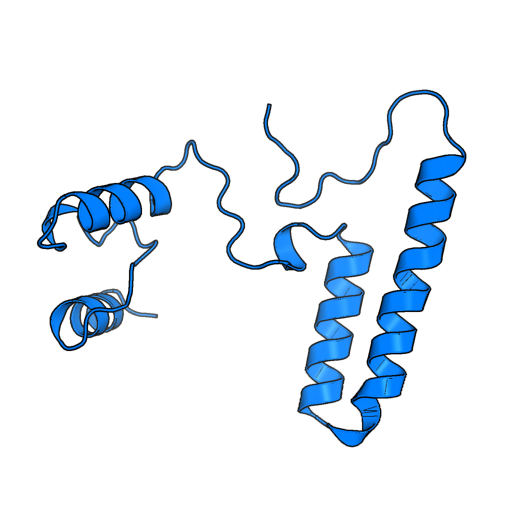PRO A O 1
ATOM 667 N N . ALA A 1 91 ? -1.518 17.473 10.505 1.00 56.16 91 ALA A N 1
ATOM 668 C CA . ALA A 1 91 ? -0.878 17.466 9.187 1.00 56.16 91 ALA A CA 1
ATOM 669 C C . ALA A 1 91 ? -1.314 18.644 8.304 1.00 56.16 91 ALA A C 1
ATOM 671 O O . ALA A 1 91 ? -0.489 19.357 7.733 1.00 56.16 91 ALA A O 1
ATOM 672 N N . MET A 1 92 ? -2.627 18.883 8.223 1.00 56.31 92 MET A N 1
ATOM 673 C CA . MET A 1 92 ? -3.189 19.966 7.412 1.00 56.31 92 MET A CA 1
ATOM 674 C C . MET A 1 92 ? -2.928 21.353 8.011 1.00 56.31 92 MET A C 1
ATOM 676 O O . MET A 1 92 ? -2.790 22.326 7.269 1.00 56.31 92 MET A O 1
ATOM 680 N N . ARG A 1 93 ? -2.852 21.470 9.345 1.00 57.00 93 ARG A N 1
ATOM 681 C CA . ARG A 1 93 ? -2.522 22.738 10.020 1.00 57.00 93 ARG A CA 1
ATOM 682 C C . ARG A 1 93 ? -1.057 23.127 9.831 1.00 57.00 93 ARG A C 1
ATOM 684 O O . ARG A 1 93 ? -0.790 24.292 9.551 1.00 57.00 93 ARG A O 1
ATOM 691 N N . GLN A 1 94 ? -0.137 22.164 9.898 1.00 51.91 94 GLN A N 1
ATOM 692 C CA . GLN A 1 94 ? 1.281 22.382 9.596 1.00 51.91 94 GLN A CA 1
ATOM 693 C C . GLN A 1 94 ? 1.478 22.857 8.141 1.00 51.91 94 GLN A C 1
ATOM 695 O O . GLN A 1 94 ? 2.252 23.777 7.895 1.00 51.91 94 GLN A O 1
ATOM 700 N N . ALA A 1 95 ? 0.714 22.302 7.191 1.00 49.19 95 ALA A N 1
ATOM 701 C CA . ALA A 1 95 ? 0.771 22.664 5.771 1.00 49.19 95 ALA A CA 1
ATOM 702 C C . ALA A 1 95 ? 0.262 24.085 5.446 1.00 49.19 95 ALA A C 1
ATOM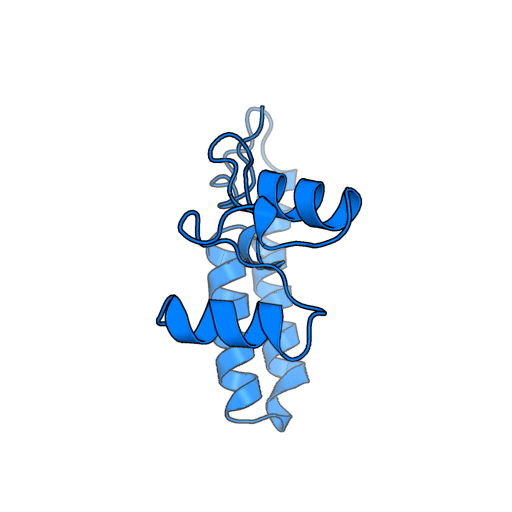 704 O O . ALA A 1 95 ? 0.642 24.652 4.426 1.00 49.19 95 ALA A O 1
ATOM 705 N N . ARG A 1 96 ? -0.605 24.673 6.284 1.00 50.75 96 ARG A N 1
ATOM 706 C CA . ARG A 1 96 ? -1.195 26.008 6.055 1.00 50.75 96 ARG A CA 1
ATOM 707 C C . ARG A 1 96 ? -0.446 27.160 6.738 1.00 50.75 96 ARG A C 1
ATOM 709 O O . ARG A 1 96 ? -0.793 28.310 6.492 1.00 50.75 96 ARG A O 1
ATOM 716 N N . GLY A 1 97 ? 0.531 26.872 7.602 1.00 50.12 97 GLY A N 1
ATOM 717 C CA . GLY A 1 97 ? 1.208 27.873 8.441 1.00 50.12 97 GLY A CA 1
ATOM 718 C C . GLY A 1 97 ? 2.633 28.266 8.029 1.00 50.12 97 GLY A C 1
ATOM 719 O O . GLY A 1 97 ? 3.177 29.188 8.629 1.00 50.12 97 GLY A O 1
ATOM 720 N N . GLY A 1 98 ? 3.252 27.594 7.051 1.00 46.75 98 GLY A N 1
ATOM 721 C CA . GLY A 1 98 ? 4.645 27.836 6.649 1.00 46.75 98 GLY A CA 1
ATOM 722 C C . GLY A 1 98 ? 4.761 28.449 5.254 1.00 46.75 98 GLY A C 1
ATOM 723 O O . GLY A 1 98 ? 4.449 27.788 4.267 1.00 46.75 98 GLY A O 1
ATOM 724 N N . GLN A 1 99 ? 5.217 29.702 5.176 1.00 47.59 99 GLN A N 1
ATOM 725 C CA . GLN A 1 99 ? 5.856 30.237 3.972 1.00 47.59 99 GLN A CA 1
ATOM 726 C C . GLN A 1 99 ? 7.285 29.672 3.913 1.00 47.59 99 GLN A C 1
ATOM 728 O O . GLN A 1 99 ? 7.960 29.637 4.937 1.00 47.59 99 GLN A O 1
ATOM 733 N N . ASP A 1 100 ? 7.697 29.243 2.721 1.00 42.44 100 ASP A N 1
ATOM 734 C CA . ASP A 1 100 ? 8.991 28.645 2.360 1.00 42.44 100 ASP A CA 1
ATOM 735 C C . ASP A 1 100 ? 9.212 27.179 2.791 1.00 42.44 100 ASP A C 1
ATOM 737 O O . ASP A 1 100 ? 9.277 26.829 3.963 1.00 42.44 100 ASP A O 1
ATOM 741 N N . THR A 1 101 ? 9.290 26.324 1.760 1.00 44.69 101 THR A N 1
ATOM 742 C CA . THR A 1 101 ? 9.612 24.885 1.753 1.00 44.69 101 THR A CA 1
ATOM 743 C C . THR A 1 101 ? 8.895 24.023 2.794 1.00 44.69 101 THR A C 1
ATOM 745 O O . THR A 1 101 ? 9.344 23.788 3.913 1.00 44.69 101 THR A O 1
ATOM 748 N N . VAL A 1 102 ? 7.787 23.421 2.357 1.00 44.47 102 VAL A N 1
ATOM 749 C CA . VAL A 1 102 ? 7.115 22.354 3.095 1.00 44.47 102 VAL A CA 1
ATOM 750 C C . VAL A 1 102 ? 8.064 21.158 3.213 1.00 44.47 102 VAL A C 1
ATOM 752 O O . VAL A 1 102 ? 8.118 20.304 2.335 1.00 44.47 102 VAL A O 1
ATOM 755 N N . ALA A 1 103 ? 8.814 21.058 4.307 1.00 46.06 103 ALA A N 1
ATOM 756 C CA . ALA A 1 103 ? 9.408 19.795 4.713 1.00 46.06 103 ALA A CA 1
ATOM 757 C C . ALA A 1 103 ? 8.307 18.939 5.362 1.00 46.06 103 ALA A C 1
ATOM 759 O O . ALA A 1 103 ? 8.358 18.618 6.547 1.00 46.06 103 ALA A O 1
ATOM 760 N N . PHE A 1 104 ? 7.294 18.547 4.575 1.00 50.34 104 PHE A N 1
ATOM 761 C CA . PHE A 1 104 ? 6.767 17.203 4.783 1.00 50.34 104 PHE A CA 1
ATOM 762 C C . PHE A 1 104 ? 7.992 16.299 4.675 1.00 50.34 104 PHE A C 1
ATOM 764 O O . PHE A 1 104 ? 8.762 16.432 3.719 1.00 50.34 104 PHE A O 1
ATOM 771 N N . LEU A 1 105 ? 8.210 15.406 5.647 1.00 49.03 105 LEU A N 1
ATOM 772 C CA . LEU A 1 105 ? 9.032 14.243 5.332 1.00 49.03 105 LEU A CA 1
ATOM 773 C C . LEU A 1 105 ? 8.438 13.700 4.034 1.00 49.03 105 LEU A C 1
ATOM 775 O O . LEU A 1 105 ? 7.214 13.511 4.008 1.00 49.03 105 LEU A O 1
ATOM 779 N N . PRO A 1 106 ? 9.233 13.584 2.955 1.00 55.16 106 PRO A N 1
ATOM 780 C CA . PRO A 1 106 ? 8.688 13.115 1.700 1.00 55.16 106 PRO A CA 1
ATOM 781 C C . PRO A 1 106 ? 7.947 11.824 2.029 1.00 55.16 106 PRO A C 1
ATOM 783 O O . PRO A 1 106 ? 8.473 10.992 2.780 1.00 55.16 106 PRO A O 1
ATOM 786 N N . SER A 1 107 ? 6.707 11.688 1.541 1.00 57.31 107 SER A N 1
ATOM 787 C CA . SER A 1 107 ? 6.098 10.361 1.518 1.00 57.31 107 SER A CA 1
ATOM 788 C C . SER A 1 107 ? 7.132 9.405 0.930 1.00 57.31 107 SER A C 1
ATOM 790 O O . SER A 1 107 ? 7.993 9.837 0.151 1.00 57.31 107 SER A O 1
ATOM 792 N N . VAL A 1 108 ? 7.077 8.130 1.299 1.00 61.03 108 VAL A N 1
ATOM 793 C CA . VAL A 1 108 ? 8.018 7.138 0.752 1.00 61.03 108 VAL A CA 1
ATOM 794 C C . VAL A 1 108 ? 8.020 7.182 -0.786 1.00 61.03 108 VAL A C 1
ATOM 796 O O . VAL A 1 108 ? 9.042 6.889 -1.392 1.00 61.03 108 VAL A O 1
ATOM 799 N N . CYS A 1 109 ? 6.904 7.668 -1.340 1.00 66.50 109 CYS A N 1
ATOM 800 C CA . CYS A 1 109 ? 6.556 7.894 -2.731 1.00 66.50 109 CYS A CA 1
ATOM 801 C C . CYS A 1 109 ? 6.591 9.352 -3.258 1.00 66.50 109 CYS A C 1
ATOM 803 O O . CYS A 1 109 ? 6.016 9.639 -4.304 1.00 66.50 109 CYS A O 1
ATOM 805 N N . ALA A 1 110 ? 7.119 10.332 -2.511 1.00 57.19 110 ALA A N 1
ATOM 806 C CA . ALA A 1 110 ? 7.017 11.756 -2.886 1.00 57.19 110 ALA A CA 1
ATOM 807 C C . ALA A 1 110 ? 8.270 12.290 -3.592 1.00 57.19 110 ALA A C 1
ATOM 809 O O . ALA A 1 110 ? 8.447 13.511 -3.653 1.00 57.19 110 ALA A O 1
ATOM 810 N N . ARG A 1 111 ? 9.176 11.428 -4.072 1.00 55.25 111 ARG A N 1
ATOM 811 C CA . ARG A 1 111 ? 10.449 11.881 -4.646 1.00 55.25 111 ARG A CA 1
ATOM 812 C C . ARG A 1 111 ? 10.545 11.591 -6.146 1.00 55.25 111 ARG A C 1
ATOM 814 O O . ARG A 1 111 ? 11.427 10.867 -6.587 1.00 55.25 111 ARG A O 1
ATOM 821 N N . GLY A 1 112 ? 9.742 12.308 -6.933 1.00 45.81 112 GLY A N 1
ATOM 822 C CA . GLY A 1 112 ? 9.989 12.521 -8.366 1.00 45.81 112 GLY A CA 1
ATOM 823 C C . GLY A 1 112 ? 9.296 13.793 -8.881 1.00 45.81 112 GLY A C 1
ATOM 824 O O . GLY A 1 112 ? 8.088 13.925 -8.710 1.00 45.81 112 GLY A O 1
ATOM 825 N N . GLY A 1 113 ? 9.965 14.786 -9.483 1.00 41.31 113 GLY A N 1
ATOM 826 C CA . GLY A 1 113 ? 11.371 14.911 -9.899 1.00 41.31 113 GLY A CA 1
ATOM 827 C C . GLY A 1 113 ? 11.922 16.330 -9.784 1.00 41.31 113 GLY A C 1
ATOM 828 O O . GLY A 1 113 ? 11.222 17.206 -9.229 1.00 41.31 113 GLY A O 1
#